Protein AF-A0A435FL78-F1 (afdb_monomer)

Foldseek 3Di:
DDDDQDDDPDPVRVVVCVQVVRDDDDDDPVVCDDNRHDDDVVVVDDDDDDDDDDDDDDVPDDPVSVVVNVVCVVCSVPDD

Structure (mmCIF, N/CA/C/O backbone):
data_AF-A0A435FL78-F1
#
_entry.id   AF-A0A435FL78-F1
#
loop_
_atom_site.group_PDB
_atom_site.id
_atom_site.type_symbol
_atom_site.label_atom_id
_atom_site.label_alt_id
_atom_site.label_comp_id
_atom_site.label_asym_id
_atom_site.label_entity_id
_atom_site.label_seq_id
_atom_site.pdbx_PDB_ins_code
_atom_site.Cartn_x
_atom_site.Cartn_y
_atom_site.Cartn_z
_atom_site.occupancy
_atom_site.B_iso_or_equiv
_atom_site.auth_seq_id
_atom_site.auth_comp_id
_atom_site.auth_asym_id
_atom_site.auth_atom_id
_atom_site.pdbx_PDB_model_num
ATOM 1 N N . ARG A 1 1 ? -7.601 -15.568 11.021 1.00 78.00 1 ARG A N 1
ATOM 2 C CA . ARG A 1 1 ? -7.942 -15.657 9.575 1.00 78.00 1 ARG A CA 1
ATOM 3 C C . ARG A 1 1 ? -8.371 -14.271 9.106 1.00 78.00 1 ARG A C 1
ATOM 5 O O . ARG A 1 1 ? -9.314 -13.744 9.678 1.00 78.00 1 ARG A O 1
ATOM 12 N N . TYR A 1 2 ? -7.679 -13.681 8.131 1.00 79.44 2 TYR A N 1
ATOM 13 C CA . TYR A 1 2 ? -7.973 -12.332 7.622 1.00 79.44 2 TYR A CA 1
ATOM 14 C C . TYR A 1 2 ? -8.899 -12.395 6.397 1.00 79.44 2 TYR A C 1
ATOM 16 O O . TYR A 1 2 ? -8.972 -13.432 5.733 1.00 79.44 2 TYR A O 1
ATOM 24 N N . ARG A 1 3 ? -9.636 -11.313 6.124 1.00 88.00 3 ARG A N 1
ATOM 25 C CA . ARG A 1 3 ? -10.547 -11.184 4.973 1.00 88.00 3 ARG A CA 1
ATOM 26 C C . ARG A 1 3 ? -10.302 -9.855 4.264 1.00 88.00 3 ARG A C 1
ATOM 28 O O . ARG A 1 3 ? -9.863 -8.897 4.894 1.00 88.00 3 ARG A O 1
ATOM 35 N N . ILE A 1 4 ? -10.620 -9.797 2.972 1.00 88.69 4 ILE A N 1
ATOM 36 C CA . ILE A 1 4 ? -10.641 -8.540 2.221 1.00 88.69 4 ILE A CA 1
ATOM 37 C C . ILE A 1 4 ? -11.896 -7.772 2.646 1.00 88.69 4 ILE A C 1
ATOM 39 O O . ILE A 1 4 ? -13.006 -8.205 2.348 1.00 88.69 4 ILE A O 1
ATOM 43 N N . ALA A 1 5 ? -11.715 -6.670 3.376 1.00 90.50 5 ALA A N 1
ATOM 44 C CA . ALA A 1 5 ? -12.819 -5.844 3.872 1.00 90.50 5 ALA A CA 1
ATOM 45 C C . ALA A 1 5 ? -13.278 -4.780 2.857 1.00 90.50 5 ALA A C 1
ATOM 47 O O . ALA A 1 5 ? -14.442 -4.395 2.855 1.00 90.50 5 ALA A O 1
ATOM 48 N N . ALA A 1 6 ? -12.377 -4.315 1.985 1.00 92.25 6 ALA A N 1
ATOM 49 C CA . ALA A 1 6 ? -12.668 -3.327 0.949 1.00 92.25 6 ALA A CA 1
ATOM 50 C C . ALA A 1 6 ? -11.701 -3.471 -0.238 1.00 92.25 6 ALA A C 1
ATOM 52 O O . ALA A 1 6 ? -10.528 -3.797 -0.052 1.00 92.25 6 ALA A O 1
ATOM 53 N N . GLY A 1 7 ? -12.186 -3.185 -1.449 1.00 91.88 7 GLY A N 1
ATOM 54 C CA . GLY A 1 7 ? -11.385 -3.105 -2.672 1.00 91.88 7 GLY A CA 1
ATOM 55 C C . GLY A 1 7 ? -11.710 -1.831 -3.450 1.00 91.88 7 GLY A C 1
ATOM 56 O O . GLY A 1 7 ? -12.857 -1.394 -3.485 1.00 91.88 7 GLY A O 1
ATOM 57 N N . SER A 1 8 ? -10.702 -1.209 -4.060 1.00 91.25 8 SER A N 1
ATOM 58 C CA . SER A 1 8 ? -10.881 -0.043 -4.929 1.00 91.25 8 SER A CA 1
ATOM 59 C C . SER A 1 8 ? -9.734 0.053 -5.927 1.00 91.25 8 SER A C 1
ATOM 61 O O . SER A 1 8 ? -8.591 -0.258 -5.598 1.00 91.25 8 SER A O 1
ATOM 63 N N . ALA A 1 9 ? -10.040 0.542 -7.128 1.00 91.62 9 ALA A N 1
ATOM 64 C CA . ALA A 1 9 ? -9.049 0.849 -8.155 1.00 91.62 9 ALA A CA 1
ATOM 65 C C . ALA A 1 9 ? -8.283 2.162 -7.890 1.00 91.62 9 ALA A C 1
ATOM 67 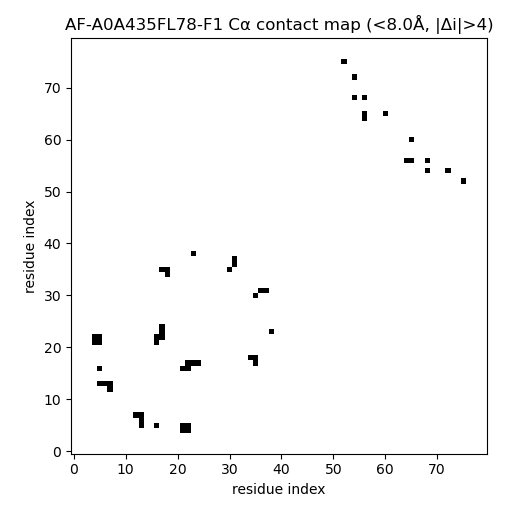O O . ALA A 1 9 ? -7.361 2.493 -8.629 1.00 91.62 9 ALA A O 1
ATOM 68 N N . SER A 1 10 ? -8.650 2.927 -6.854 1.00 89.12 10 SER A N 1
ATOM 69 C CA . SER A 1 10 ? -8.014 4.208 -6.531 1.00 89.12 10 SER A CA 1
ATOM 70 C C . SER A 1 10 ? -7.489 4.246 -5.098 1.00 89.12 10 SER A C 1
ATOM 72 O O . SER A 1 10 ? -8.096 3.704 -4.171 1.00 89.12 10 SER A O 1
ATOM 74 N N . LEU A 1 11 ? -6.383 4.968 -4.894 1.00 87.19 11 LEU A N 1
ATOM 75 C CA . LEU A 1 11 ? -5.848 5.227 -3.555 1.00 87.19 11 LEU A CA 1
ATOM 76 C C . LEU A 1 11 ? -6.834 6.021 -2.691 1.00 87.19 11 LEU A C 1
ATOM 78 O O . LEU A 1 11 ? -6.939 5.755 -1.498 1.00 87.19 11 LEU A O 1
ATOM 82 N N . ALA A 1 12 ? -7.578 6.955 -3.291 1.00 88.81 12 ALA A N 1
ATOM 83 C CA . ALA A 1 12 ? -8.594 7.733 -2.591 1.00 88.81 12 ALA A CA 1
ATOM 84 C C . ALA A 1 12 ? -9.717 6.838 -2.042 1.00 88.81 12 ALA A C 1
ATOM 86 O O . ALA A 1 12 ? -10.062 6.961 -0.871 1.00 88.81 12 ALA A O 1
ATOM 87 N N . GLY A 1 13 ? -10.226 5.893 -2.839 1.00 91.12 13 GLY A N 1
ATOM 88 C CA . GLY A 1 13 ? -11.258 4.951 -2.398 1.00 91.12 13 GLY A CA 1
ATOM 89 C C . GLY A 1 13 ? -10.779 4.019 -1.283 1.00 91.12 13 GLY A C 1
ATOM 90 O O . GLY A 1 13 ? -11.486 3.833 -0.293 1.00 91.12 13 GLY A O 1
ATOM 91 N N . LEU A 1 14 ? -9.549 3.497 -1.384 1.00 90.19 14 LEU A N 1
ATOM 92 C CA . LEU A 1 14 ? -8.945 2.715 -0.295 1.00 90.19 14 LEU A CA 1
ATOM 93 C C . LEU A 1 14 ? -8.771 3.558 0.977 1.00 90.19 14 LEU A C 1
ATOM 95 O O . LEU A 1 14 ? -9.025 3.072 2.076 1.00 90.19 14 LEU A O 1
ATOM 99 N N . ARG A 1 15 ? -8.385 4.832 0.835 1.00 89.56 15 ARG A N 1
ATOM 100 C CA . ARG A 1 15 ? -8.245 5.766 1.958 1.00 89.56 15 ARG A CA 1
ATOM 101 C C . ARG A 1 15 ? -9.577 6.020 2.663 1.00 89.56 15 ARG A C 1
ATOM 103 O O . ARG A 1 15 ? -9.614 6.039 3.888 1.00 89.56 15 ARG A O 1
ATOM 110 N N . THR A 1 16 ? -10.666 6.170 1.913 1.00 91.88 16 THR A N 1
ATOM 111 C CA . THR A 1 16 ? -12.010 6.345 2.481 1.00 91.88 16 THR A CA 1
ATOM 112 C C . THR A 1 16 ? -12.418 5.156 3.349 1.00 91.88 16 THR A C 1
ATOM 114 O O . THR A 1 16 ? -12.926 5.364 4.446 1.00 91.88 16 THR A O 1
ATOM 117 N N . ALA A 1 17 ? -12.144 3.921 2.915 1.00 93.06 17 ALA A N 1
ATOM 118 C CA . ALA A 1 17 ? -12.449 2.727 3.709 1.00 93.06 17 ALA A CA 1
ATOM 119 C C . ALA A 1 17 ? -11.669 2.679 5.037 1.00 93.06 17 ALA A C 1
ATOM 121 O O . ALA A 1 17 ? -12.212 2.261 6.058 1.00 93.06 17 ALA A O 1
ATOM 122 N N . VAL A 1 18 ? -10.414 3.141 5.032 1.00 92.38 18 VAL A N 1
ATOM 123 C CA . VAL A 1 18 ? -9.585 3.247 6.244 1.00 92.38 18 VAL A CA 1
ATOM 124 C C . VAL A 1 18 ? -10.122 4.333 7.173 1.00 92.38 18 VAL A C 1
ATOM 126 O O . VAL A 1 18 ? -10.340 4.073 8.351 1.00 92.38 18 VAL A O 1
ATOM 129 N N . ASN A 1 19 ? -10.414 5.523 6.641 1.00 91.50 19 ASN A N 1
ATOM 130 C CA . ASN A 1 19 ? -10.964 6.635 7.423 1.00 91.50 19 ASN A CA 1
ATOM 131 C C . ASN A 1 19 ? -12.341 6.317 8.021 1.00 91.50 19 ASN A C 1
ATOM 133 O O . ASN A 1 19 ? -12.657 6.782 9.110 1.00 91.50 19 ASN A O 1
ATOM 137 N N . ALA A 1 20 ? -13.151 5.510 7.333 1.00 92.19 20 ALA A N 1
ATOM 138 C CA . ALA A 1 20 ? -14.433 5.026 7.836 1.00 92.19 20 ALA A CA 1
ATOM 139 C C . ALA A 1 20 ? -14.297 3.911 8.896 1.00 92.19 20 ALA A C 1
ATOM 141 O O . ALA A 1 20 ? -15.308 3.419 9.389 1.00 92.19 20 ALA A O 1
ATOM 142 N N . GLY A 1 21 ? -13.075 3.472 9.220 1.00 91.06 21 GLY A N 1
ATOM 143 C CA . GLY A 1 21 ? -12.821 2.395 10.182 1.00 91.06 21 GLY A CA 1
ATOM 144 C C . GLY A 1 21 ? -13.191 0.997 9.675 1.00 91.06 21 GLY A C 1
ATOM 145 O O . GLY A 1 21 ? -13.291 0.065 10.468 1.00 91.06 21 GLY A O 1
ATOM 146 N N . VAL A 1 22 ? -13.399 0.829 8.365 1.00 92.19 22 VAL A N 1
ATOM 147 C CA . VAL A 1 22 ? -13.850 -0.436 7.757 1.00 92.19 22 VAL A CA 1
ATOM 148 C C . VAL A 1 22 ? -12.675 -1.366 7.436 1.00 92.19 22 VAL A C 1
ATOM 150 O O . VAL A 1 22 ? -12.842 -2.585 7.392 1.00 92.19 22 VAL A O 1
ATOM 153 N N . ALA A 1 23 ? -11.480 -0.817 7.201 1.00 92.50 23 ALA A N 1
ATOM 154 C CA . ALA A 1 23 ? -10.320 -1.588 6.760 1.00 92.50 23 ALA A CA 1
ATOM 155 C C . ALA A 1 23 ? -8.990 -1.092 7.350 1.00 92.50 23 ALA A C 1
ATOM 157 O O . ALA A 1 23 ? -8.819 0.087 7.650 1.00 92.50 23 ALA A O 1
ATOM 158 N N . LEU A 1 24 ? -8.019 -2.006 7.421 1.00 90.38 24 LEU A N 1
ATOM 159 C CA . LEU A 1 24 ? -6.596 -1.715 7.613 1.00 90.38 24 LEU A CA 1
ATOM 160 C C . LEU A 1 24 ? -5.872 -1.851 6.266 1.00 90.38 24 LEU A C 1
ATOM 162 O O . LEU A 1 24 ? -6.254 -2.679 5.438 1.00 90.38 24 LEU A O 1
ATOM 166 N N . THR A 1 25 ? -4.817 -1.065 6.040 1.00 88.94 25 THR A N 1
ATOM 167 C CA . THR A 1 25 ? -4.026 -1.109 4.798 1.00 88.94 25 THR A CA 1
ATOM 168 C C . THR A 1 25 ? -2.533 -1.100 5.094 1.00 88.94 25 THR A C 1
ATOM 170 O O . THR A 1 25 ? -2.078 -0.429 6.015 1.00 88.94 25 THR A O 1
ATOM 173 N N . LEU A 1 26 ? -1.758 -1.783 4.250 1.00 86.50 26 LEU A N 1
ATOM 174 C CA . LEU A 1 26 ? -0.301 -1.670 4.241 1.00 86.50 26 LEU A CA 1
ATOM 175 C C . LEU A 1 26 ? 0.095 -0.434 3.449 1.00 86.50 26 LEU A C 1
ATOM 177 O O . LEU A 1 26 ?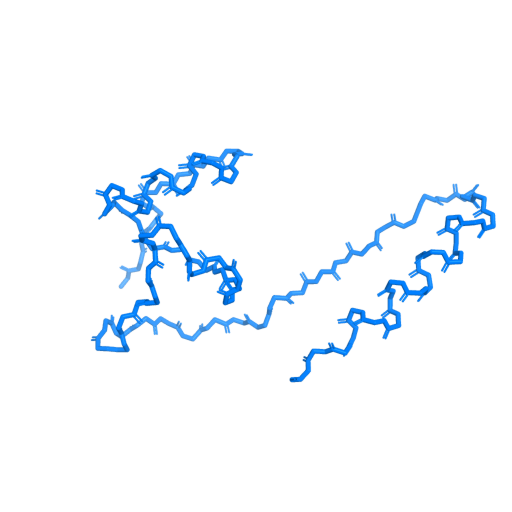 -0.286 -0.290 2.282 1.00 86.50 26 LEU A O 1
ATOM 181 N N . ARG A 1 27 ? 0.811 0.483 4.092 1.00 79.62 27 ARG A N 1
ATOM 182 C CA . ARG A 1 27 ? 1.311 1.716 3.484 1.00 79.62 27 ARG A CA 1
ATOM 183 C C . ARG A 1 27 ? 2.648 2.088 4.104 1.00 79.62 27 ARG A C 1
ATOM 185 O O . ARG A 1 27 ? 3.001 1.632 5.183 1.00 79.62 27 ARG A O 1
ATOM 192 N N . THR A 1 28 ? 3.381 2.930 3.395 1.00 76.56 28 THR A N 1
ATOM 193 C CA . THR A 1 28 ? 4.605 3.549 3.897 1.00 76.56 28 THR A CA 1
ATOM 194 C C . THR A 1 28 ? 4.281 4.609 4.953 1.00 76.56 28 THR A C 1
ATOM 196 O O . THR A 1 28 ? 3.186 5.172 4.952 1.00 76.56 28 THR A O 1
ATOM 199 N N . ALA A 1 29 ? 5.253 4.940 5.810 1.00 75.31 29 ALA A N 1
ATOM 200 C CA . ALA A 1 29 ? 5.086 5.930 6.883 1.00 75.31 29 ALA A CA 1
ATOM 201 C C . ALA A 1 29 ? 4.580 7.296 6.381 1.00 75.31 29 ALA A C 1
ATOM 203 O O . ALA A 1 29 ? 3.764 7.936 7.033 1.00 75.31 29 ALA A O 1
ATOM 204 N N . ARG A 1 30 ? 4.963 7.697 5.159 1.00 73.81 30 ARG A N 1
ATOM 205 C CA . ARG A 1 30 ? 4.461 8.913 4.491 1.00 73.81 30 ARG A CA 1
ATOM 206 C C .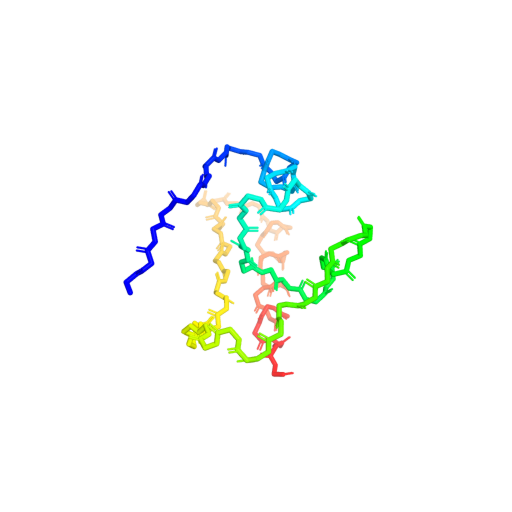 ARG A 1 30 ? 2.947 8.947 4.266 1.00 73.81 30 ARG A C 1
ATOM 208 O O . ARG A 1 30 ? 2.468 9.949 3.772 1.00 73.81 30 ARG A O 1
ATOM 215 N N . PHE A 1 31 ? 2.216 7.867 4.526 1.00 77.06 31 PHE A N 1
ATOM 216 C CA . PHE A 1 31 ? 0.758 7.807 4.408 1.00 77.06 31 PHE A CA 1
ATOM 217 C C . PHE A 1 31 ? 0.051 7.973 5.765 1.00 77.06 31 PHE A C 1
ATOM 219 O O . PHE A 1 31 ? -1.167 8.142 5.797 1.00 77.06 31 PHE A O 1
ATOM 226 N N . ALA A 1 32 ? 0.797 7.920 6.876 1.00 77.25 32 ALA A N 1
ATOM 227 C CA . ALA A 1 32 ? 0.296 8.085 8.241 1.00 77.25 32 ALA A CA 1
ATOM 228 C C . ALA A 1 32 ? 0.093 9.576 8.568 1.00 77.25 32 ALA A C 1
ATOM 230 O O . ALA A 1 32 ? 0.779 10.169 9.398 1.00 77.25 32 ALA A O 1
ATOM 231 N N . HIS A 1 33 ? -0.826 10.204 7.843 1.00 77.75 33 HIS A N 1
ATOM 232 C CA . HIS A 1 33 ? -1.253 11.584 8.039 1.00 77.75 33 HIS A CA 1
ATOM 233 C C . HIS A 1 33 ? -2.761 11.701 7.774 1.00 77.75 33 HIS A C 1
ATOM 235 O O . HIS A 1 33 ? -3.420 10.739 7.380 1.00 77.75 33 HIS A O 1
ATOM 241 N N . SER A 1 34 ? -3.330 12.897 7.955 1.00 79.50 34 SER A N 1
ATOM 242 C CA . SER A 1 34 ? -4.744 13.182 7.642 1.00 79.50 34 SER A CA 1
ATOM 243 C C . SER A 1 34 ? -5.749 12.270 8.368 1.00 79.50 34 SER A C 1
ATOM 245 O O . SER A 1 34 ? -6.736 11.843 7.774 1.00 79.50 34 SER A O 1
ATOM 247 N N . GLY A 1 35 ? -5.494 11.975 9.646 1.00 83.62 35 GLY A N 1
ATOM 248 C CA . GLY A 1 35 ? -6.380 11.158 10.486 1.00 83.62 35 GLY A CA 1
ATOM 249 C C . GLY A 1 35 ? -6.148 9.649 10.388 1.00 83.62 35 GLY A C 1
ATOM 250 O O . GLY A 1 35 ? -6.821 8.893 11.080 1.00 83.62 35 GLY A O 1
ATOM 251 N N . ILE A 1 36 ? -5.181 9.209 9.579 1.00 87.81 36 ILE A N 1
ATOM 252 C CA . ILE A 1 36 ? -4.758 7.809 9.512 1.00 87.81 36 ILE A CA 1
ATOM 253 C C . ILE A 1 36 ? -3.539 7.632 10.401 1.00 87.81 36 ILE A C 1
ATOM 255 O O . ILE A 1 36 ? -2.535 8.326 10.238 1.00 87.81 36 ILE A O 1
ATOM 259 N N . VAL A 1 37 ? -3.636 6.681 11.321 1.00 88.69 37 VAL A N 1
ATOM 260 C CA . VAL A 1 37 ? -2.573 6.341 12.264 1.00 88.69 37 VAL A CA 1
ATOM 261 C C . VAL A 1 37 ? -2.089 4.919 12.028 1.00 88.69 37 VAL A C 1
ATOM 263 O O . VAL A 1 37 ? -2.790 4.091 11.442 1.00 88.69 37 VAL A O 1
ATOM 266 N N . GLU A 1 38 ? -0.872 4.639 12.484 1.00 88.25 38 GLU A N 1
ATOM 267 C CA . GLU A 1 38 ? -0.346 3.281 12.490 1.00 88.25 38 GLU A CA 1
ATOM 268 C C . GLU A 1 38 ? -1.208 2.378 13.382 1.00 88.25 38 GLU A C 1
ATOM 270 O O . GLU A 1 38 ? -1.658 2.769 14.461 1.00 88.25 38 GLU A O 1
ATOM 275 N N . ALA A 1 39 ? -1.454 1.157 12.908 1.00 89.00 39 ALA A N 1
ATOM 276 C CA . ALA A 1 39 ? -2.233 0.177 13.639 1.00 89.00 39 ALA A CA 1
ATOM 277 C C . ALA A 1 39 ? -1.464 -0.290 14.894 1.00 89.00 39 ALA A C 1
ATOM 279 O O . ALA A 1 39 ? -0.297 -0.672 14.782 1.00 89.00 39 ALA A O 1
ATOM 280 N N . PRO A 1 40 ? -2.095 -0.323 16.083 1.00 88.06 40 PRO A N 1
ATOM 281 C CA . PRO A 1 40 ? -1.430 -0.778 17.299 1.00 88.06 40 PRO A CA 1
ATOM 282 C C . PRO A 1 40 ? -0.931 -2.225 17.185 1.00 88.06 40 PRO A C 1
ATOM 284 O O . PRO A 1 40 ? -1.633 -3.103 16.674 1.00 88.06 40 PRO A O 1
ATOM 287 N N . ARG A 1 41 ? 0.258 -2.508 17.734 1.00 85.88 41 ARG A N 1
ATOM 288 C CA . ARG A 1 41 ? 0.873 -3.853 17.697 1.00 85.88 41 ARG A CA 1
ATOM 289 C C . ARG A 1 41 ? 0.025 -4.929 18.387 1.00 85.88 41 ARG A C 1
ATOM 291 O O . ARG A 1 41 ? 0.105 -6.101 18.029 1.00 85.88 41 ARG A O 1
ATOM 298 N N . GLN A 1 42 ? -0.815 -4.534 19.342 1.00 90.62 42 GLN A N 1
ATOM 299 C CA . GLN A 1 42 ? -1.727 -5.404 20.091 1.00 90.62 42 GLN A CA 1
ATOM 300 C C . GLN A 1 42 ? -2.770 -6.089 19.198 1.00 90.62 42 GLN A C 1
ATOM 302 O O . GLN A 1 42 ? -3.344 -7.096 19.601 1.00 90.62 42 GLN A O 1
ATOM 307 N N . LEU A 1 43 ? -2.997 -5.584 17.979 1.00 87.25 43 LEU A N 1
ATOM 308 C CA . LEU A 1 43 ? -3.901 -6.208 17.012 1.00 87.25 43 LEU A CA 1
ATOM 309 C C . LEU A 1 43 ? -3.363 -7.528 16.434 1.00 87.25 43 LEU A C 1
ATOM 311 O O . LEU A 1 43 ? -4.088 -8.194 15.696 1.00 87.25 43 LEU A O 1
ATOM 315 N N . GLY A 1 44 ? -2.115 -7.916 16.740 1.00 87.62 44 GLY A N 1
ATOM 316 C CA . GLY A 1 44 ? -1.551 -9.201 16.312 1.00 87.62 44 GLY A CA 1
ATOM 317 C C . GLY A 1 44 ? -1.559 -9.360 14.790 1.00 87.62 44 GLY A C 1
ATOM 318 O O . GLY A 1 44 ? -1.899 -10.423 14.266 1.00 87.62 44 GLY A O 1
ATOM 319 N N . LEU A 1 45 ? -1.282 -8.267 14.074 1.00 87.31 45 LEU A N 1
ATOM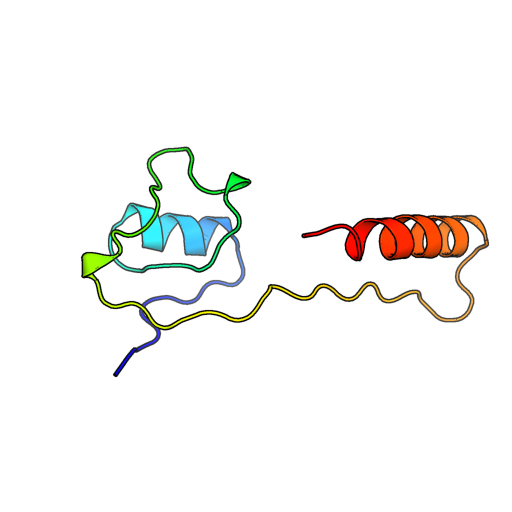 320 C CA . LEU A 1 45 ? -1.259 -8.252 12.615 1.00 87.31 45 LEU A CA 1
ATOM 321 C C . LEU A 1 45 ? -0.100 -9.111 12.093 1.00 87.31 45 LEU A C 1
ATOM 323 O O . LEU A 1 45 ? 0.937 -9.216 12.756 1.00 87.31 45 LEU A O 1
ATOM 327 N N . PRO A 1 46 ? -0.261 -9.740 10.917 1.00 85.81 46 PRO A N 1
ATOM 328 C CA . PRO A 1 46 ? 0.789 -10.570 10.36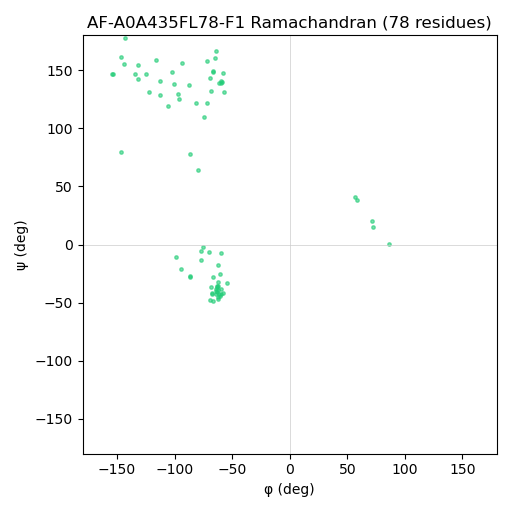0 1.00 85.81 46 PRO A CA 1
ATOM 329 C C . PRO A 1 46 ? 1.990 -9.700 9.987 1.00 85.81 46 PRO A C 1
ATOM 331 O O . PRO A 1 46 ? 1.835 -8.540 9.600 1.00 85.81 46 PRO A O 1
ATOM 334 N N . GLN A 1 47 ? 3.184 -10.286 10.067 1.00 83.38 47 GLN A N 1
ATOM 335 C CA . GLN A 1 47 ? 4.371 -9.682 9.473 1.00 83.38 47 GLN A CA 1
ATOM 336 C C . GLN A 1 47 ? 4.151 -9.528 7.969 1.00 83.38 47 GLN A C 1
ATOM 338 O O . GLN A 1 47 ? 3.588 -10.413 7.319 1.00 83.38 47 GLN A O 1
ATOM 343 N N . VAL A 1 48 ? 4.578 -8.391 7.432 1.00 81.75 48 VAL A N 1
ATOM 344 C CA . VAL A 1 48 ? 4.409 -8.069 6.018 1.00 81.75 48 VAL A CA 1
ATOM 345 C C . VAL A 1 48 ? 5.761 -8.031 5.330 1.00 81.75 48 VAL A C 1
ATOM 347 O O . VAL A 1 48 ? 6.730 -7.577 5.938 1.00 81.75 48 VAL A O 1
ATOM 350 N N . PRO A 1 49 ? 5.850 -8.532 4.087 1.00 79.00 49 PRO A N 1
ATOM 351 C CA . PRO A 1 49 ? 7.091 -8.477 3.336 1.00 79.00 49 PRO A CA 1
ATOM 352 C C . PRO A 1 49 ? 7.470 -7.024 3.041 1.00 79.00 49 PRO A C 1
ATOM 354 O O . PRO A 1 49 ? 6.620 -6.125 3.051 1.00 79.00 49 PRO A O 1
ATOM 357 N N . LEU A 1 50 ? 8.749 -6.808 2.736 1.00 77.75 50 LEU A N 1
ATOM 358 C CA . LEU A 1 50 ? 9.206 -5.530 2.210 1.00 77.75 50 LEU A CA 1
ATOM 359 C C . LEU A 1 50 ? 8.455 -5.228 0.903 1.00 77.75 50 LEU A C 1
ATOM 361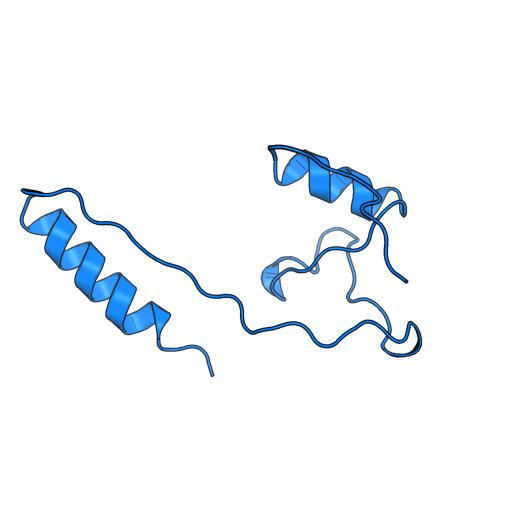 O O . LEU A 1 50 ? 8.213 -6.123 0.093 1.00 77.75 50 LEU A O 1
ATOM 365 N N . ALA A 1 51 ? 8.060 -3.973 0.699 1.00 75.69 51 ALA A N 1
ATOM 366 C CA . ALA A 1 51 ? 7.447 -3.577 -0.561 1.00 75.69 51 ALA A CA 1
ATOM 367 C C . ALA A 1 51 ? 8.513 -3.540 -1.663 1.00 75.69 51 ALA A C 1
ATOM 369 O O . ALA A 1 51 ? 9.471 -2.777 -1.566 1.00 75.69 51 ALA A O 1
ATOM 370 N N . GLU A 1 52 ? 8.315 -4.322 -2.720 1.00 74.31 52 GLU A N 1
ATOM 371 C CA . GLU A 1 52 ? 9.172 -4.313 -3.904 1.00 74.31 52 GLU A CA 1
ATOM 372 C C . GLU A 1 52 ? 8.519 -3.505 -5.029 1.00 74.31 52 GLU A C 1
ATOM 374 O O . GLU A 1 52 ? 7.312 -3.598 -5.277 1.00 74.31 52 GLU A O 1
ATOM 379 N N . PHE A 1 53 ? 9.325 -2.708 -5.728 1.00 74.31 53 PHE A N 1
ATOM 380 C CA . PHE A 1 53 ? 8.890 -1.919 -6.875 1.00 74.31 53 PHE A CA 1
ATOM 381 C C . PHE A 1 53 ? 9.727 -2.298 -8.092 1.00 74.31 53 PHE A C 1
ATOM 383 O O . PHE A 1 53 ? 10.952 -2.309 -8.029 1.00 74.31 53 PHE A O 1
ATOM 390 N N . ALA A 1 54 ? 9.061 -2.564 -9.215 1.00 78.62 54 ALA A N 1
ATOM 391 C CA . ALA A 1 54 ? 9.715 -2.818 -10.490 1.00 78.62 54 ALA A CA 1
ATOM 392 C C . ALA A 1 54 ? 9.413 -1.678 -11.466 1.00 78.62 54 ALA A C 1
ATOM 394 O O . ALA A 1 54 ? 8.251 -1.335 -11.698 1.00 78.62 54 ALA A O 1
ATOM 395 N N . ILE A 1 55 ? 10.459 -1.117 -12.071 1.00 78.38 55 ILE A N 1
ATOM 396 C CA . ILE A 1 55 ? 10.334 -0.179 -13.188 1.00 78.38 55 ILE A CA 1
ATOM 397 C C . ILE A 1 55 ? 10.526 -0.964 -14.479 1.00 78.38 55 ILE A C 1
ATOM 399 O O . ILE A 1 55 ? 11.496 -1.702 -14.634 1.00 78.38 55 ILE A O 1
ATOM 403 N N . ARG A 1 56 ? 9.599 -0.799 -15.425 1.00 85.88 56 ARG A N 1
ATOM 404 C CA . ARG A 1 56 ? 9.707 -1.397 -16.758 1.00 85.88 56 ARG A CA 1
ATOM 405 C C . ARG A 1 56 ? 10.059 -0.319 -17.770 1.00 85.88 56 ARG A C 1
ATOM 407 O O . ARG A 1 56 ? 9.272 0.600 -17.984 1.00 85.88 56 ARG A O 1
ATOM 414 N N . LEU A 1 57 ? 11.206 -0.473 -18.422 1.00 90.19 57 LEU A N 1
ATOM 415 C CA . LEU A 1 57 ? 11.573 0.321 -19.589 1.00 90.19 57 LEU A CA 1
ATOM 416 C C . LEU A 1 57 ? 11.018 -0.349 -20.853 1.00 90.19 57 LEU A C 1
ATOM 418 O O . LEU A 1 57 ? 11.073 -1.573 -20.995 1.00 90.19 57 LEU A O 1
ATOM 422 N N . ARG A 1 58 ? 10.453 0.440 -21.772 1.00 89.75 58 ARG A N 1
ATOM 423 C CA . ARG A 1 58 ? 10.000 -0.076 -23.072 1.00 89.75 58 ARG A CA 1
ATOM 424 C C . ARG A 1 58 ? 11.216 -0.465 -23.919 1.00 89.75 58 ARG A C 1
ATOM 426 O O . ARG A 1 58 ? 12.223 0.234 -23.909 1.00 89.75 58 ARG A O 1
ATOM 433 N N . ALA A 1 59 ? 11.103 -1.543 -24.693 1.00 88.38 59 ALA A N 1
ATOM 434 C CA . ALA A 1 59 ? 12.116 -1.883 -25.688 1.00 88.38 59 ALA A CA 1
ATOM 435 C C . ALA A 1 59 ? 12.308 -0.723 -26.684 1.00 88.38 59 ALA A C 1
ATOM 437 O O . ALA A 1 59 ? 11.326 -0.181 -27.194 1.00 88.38 59 ALA A O 1
ATOM 438 N N . GLY A 1 60 ? 13.563 -0.340 -26.933 1.00 89.19 60 GLY A N 1
ATOM 439 C CA . GLY A 1 60 ? 13.900 0.788 -27.807 1.00 89.19 60 GLY A CA 1
ATOM 440 C C . GLY A 1 60 ? 13.567 2.167 -27.229 1.00 89.19 60 GLY A C 1
ATOM 441 O O . GLY A 1 60 ? 13.404 3.110 -27.997 1.00 89.19 60 GLY A O 1
ATOM 442 N N . ALA A 1 61 ? 13.415 2.293 -25.906 1.00 90.38 61 ALA A N 1
ATOM 443 C CA . ALA A 1 61 ? 13.298 3.600 -25.267 1.00 90.38 61 ALA A CA 1
ATOM 444 C C . ALA A 1 61 ? 14.525 4.477 -25.569 1.00 90.38 61 ALA A C 1
ATOM 446 O O . ALA A 1 61 ? 15.636 3.970 -25.731 1.00 90.38 61 ALA A O 1
ATOM 447 N N . ASP A 1 62 ? 14.303 5.789 -25.654 1.00 92.75 62 ASP A N 1
ATOM 448 C CA . ASP A 1 62 ? 15.372 6.756 -25.883 1.00 92.75 62 ASP A CA 1
ATOM 449 C C . ASP A 1 62 ? 16.389 6.794 -24.726 1.00 92.75 62 ASP A C 1
ATOM 451 O O . ASP A 1 62 ? 16.166 6.254 -23.637 1.00 92.75 62 ASP A O 1
ATOM 455 N N . GLY A 1 63 ? 17.534 7.434 -24.984 1.00 90.75 63 GLY A N 1
ATOM 456 C CA . GLY A 1 63 ? 18.632 7.517 -24.021 1.00 90.75 63 GLY A CA 1
ATOM 457 C C . GLY A 1 63 ? 18.211 8.152 -22.695 1.00 90.75 63 GLY A C 1
ATOM 458 O O . GLY A 1 63 ? 18.527 7.618 -21.640 1.00 90.75 63 GLY A O 1
ATOM 459 N N . SER A 1 64 ? 17.406 9.217 -22.728 1.00 92.69 64 SER A N 1
ATOM 460 C CA . SER A 1 64 ? 16.947 9.894 -21.510 1.00 92.69 64 SER A CA 1
ATOM 461 C C . SER A 1 64 ? 16.063 9.000 -20.637 1.00 92.69 64 SER A C 1
ATOM 463 O O . SER A 1 64 ? 16.177 9.021 -19.410 1.00 92.69 64 SER A O 1
ATOM 465 N N . ALA A 1 65 ? 15.201 8.181 -21.243 1.00 91.56 65 ALA A N 1
ATOM 466 C CA . ALA A 1 65 ? 14.392 7.207 -20.522 1.00 91.56 65 ALA A CA 1
ATOM 467 C C . ALA A 1 65 ? 15.243 6.068 -19.928 1.00 91.56 65 ALA A C 1
ATOM 469 O O . ALA A 1 65 ? 14.958 5.612 -18.816 1.00 91.56 65 ALA A O 1
ATOM 470 N N . ALA A 1 66 ? 16.291 5.627 -20.629 1.00 90.00 66 ALA A N 1
ATOM 471 C CA . ALA A 1 66 ? 17.238 4.632 -20.121 1.00 90.00 66 ALA A CA 1
ATOM 472 C C . ALA A 1 66 ? 18.081 5.171 -18.948 1.00 90.00 66 ALA A C 1
ATOM 474 O O . ALA A 1 66 ? 18.238 4.488 -17.929 1.00 90.00 66 ALA A O 1
ATOM 475 N N . ASP A 1 67 ? 18.551 6.414 -19.051 1.00 90.06 67 ASP A N 1
ATOM 476 C CA . ASP A 1 67 ? 19.292 7.100 -17.990 1.00 90.06 67 ASP A CA 1
ATOM 477 C C . ASP A 1 67 ? 18.422 7.259 -16.739 1.00 90.06 67 ASP A C 1
ATOM 479 O O . ASP A 1 67 ? 18.834 6.902 -15.631 1.00 90.06 67 ASP A O 1
ATOM 483 N N . LEU A 1 68 ? 17.172 7.705 -16.908 1.00 89.06 68 LEU A N 1
ATOM 484 C CA . LEU A 1 68 ? 16.220 7.818 -15.805 1.00 89.06 68 LEU A CA 1
ATOM 485 C C . LEU A 1 68 ? 15.942 6.459 -15.150 1.00 89.06 68 LEU A C 1
ATOM 487 O O . LEU A 1 68 ? 15.924 6.364 -13.922 1.00 89.06 68 LEU A O 1
ATOM 491 N N . ALA A 1 69 ? 15.743 5.400 -15.940 1.00 88.94 69 ALA A N 1
ATOM 492 C CA . ALA A 1 69 ? 15.542 4.055 -15.405 1.00 88.94 69 ALA A CA 1
ATOM 493 C C . ALA A 1 69 ? 16.748 3.586 -14.573 1.00 88.94 69 ALA A C 1
ATOM 495 O O . ALA A 1 69 ? 16.562 2.972 -13.519 1.00 88.94 69 ALA A O 1
ATOM 496 N N . THR A 1 70 ? 17.966 3.924 -14.999 1.00 86.75 70 THR A N 1
ATOM 497 C CA . THR A 1 70 ? 19.209 3.612 -14.277 1.00 86.75 70 THR A CA 1
ATOM 498 C C . THR A 1 70 ? 19.292 4.374 -12.955 1.00 86.75 70 THR A C 1
ATOM 500 O O . THR A 1 70 ? 19.511 3.763 -11.907 1.00 86.75 70 THR A O 1
ATOM 503 N N . LEU A 1 71 ? 19.035 5.686 -12.972 1.00 87.56 71 LEU A N 1
ATOM 504 C CA . LE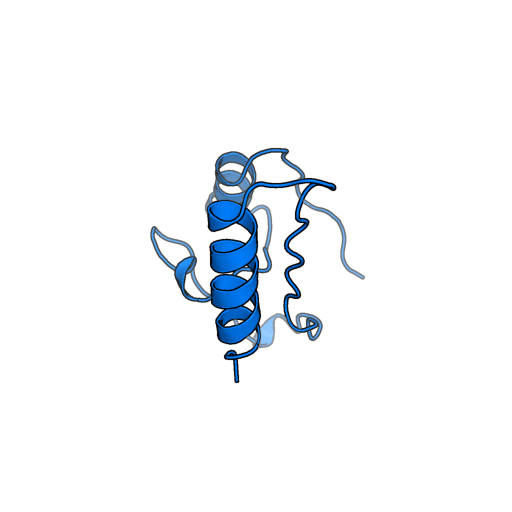U A 1 71 ? 19.028 6.529 -11.769 1.00 87.56 71 LEU A CA 1
ATOM 505 C C . LEU A 1 71 ? 17.972 6.085 -10.751 1.00 87.56 71 LEU A C 1
ATOM 507 O O . LEU A 1 71 ? 18.241 6.043 -9.548 1.00 87.56 71 LEU A O 1
ATOM 511 N N . LEU A 1 72 ? 16.771 5.744 -11.223 1.00 85.31 72 LEU A N 1
ATOM 512 C CA . LEU A 1 72 ? 15.709 5.244 -10.358 1.00 85.31 72 LEU A CA 1
ATOM 513 C C . LEU A 1 72 ? 16.063 3.866 -9.793 1.00 85.31 72 LEU A C 1
ATOM 515 O O . LEU A 1 72 ? 15.874 3.649 -8.602 1.00 85.31 72 LEU A O 1
ATOM 519 N N . SER A 1 73 ? 16.627 2.960 -10.594 1.00 81.50 73 SER A N 1
ATOM 520 C CA . SER A 1 73 ? 17.024 1.625 -10.121 1.00 81.50 73 SER A CA 1
ATOM 521 C C . SER A 1 73 ? 18.132 1.691 -9.065 1.00 81.50 73 SER A C 1
ATOM 523 O O . SER A 1 73 ? 18.063 0.979 -8.065 1.00 81.50 73 SER A O 1
ATOM 525 N N . ALA A 1 74 ? 19.109 2.588 -9.238 1.00 79.31 74 ALA A N 1
ATOM 526 C CA . ALA A 1 74 ? 20.195 2.791 -8.278 1.00 79.31 74 ALA A CA 1
ATOM 527 C C . ALA A 1 74 ? 19.697 3.284 -6.906 1.00 79.31 74 ALA A C 1
ATOM 529 O O . ALA A 1 74 ? 20.230 2.879 -5.876 1.00 79.31 74 ALA A O 1
ATOM 530 N N . ASN A 1 75 ? 18.653 4.121 -6.882 1.00 69.25 75 ASN A N 1
ATOM 531 C CA . ASN A 1 75 ? 18.104 4.686 -5.644 1.00 69.25 75 ASN A CA 1
ATOM 532 C C . ASN A 1 75 ? 16.925 3.895 -5.062 1.00 69.25 75 ASN A C 1
ATOM 534 O O . ASN A 1 75 ? 16.657 4.003 -3.870 1.00 69.25 75 ASN A O 1
ATOM 538 N N . LEU A 1 76 ? 16.228 3.080 -5.858 1.00 62.16 76 LEU A N 1
ATOM 539 C CA . LEU A 1 76 ? 15.184 2.180 -5.356 1.00 62.16 76 LEU A CA 1
ATOM 540 C C . LEU A 1 76 ? 15.752 1.069 -4.465 1.00 62.16 76 LEU A C 1
ATOM 542 O O . LEU A 1 76 ? 15.053 0.594 -3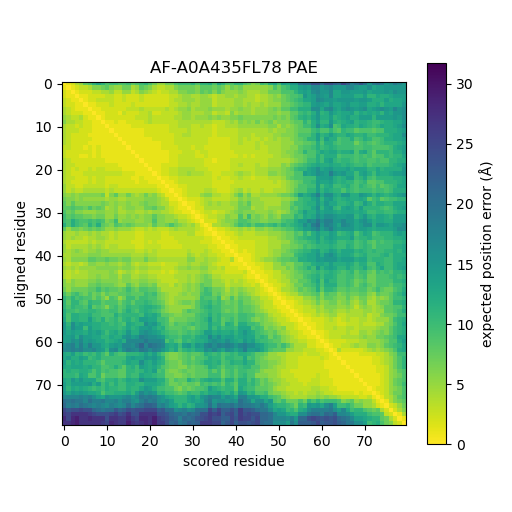.576 1.00 62.16 76 LEU A O 1
ATOM 546 N N . ALA A 1 77 ? 17.012 0.678 -4.679 1.00 54.84 77 ALA A N 1
ATOM 547 C CA . ALA A 1 77 ? 17.717 -0.283 -3.832 1.00 54.84 77 ALA A CA 1
ATOM 548 C C . ALA A 1 77 ? 18.214 0.320 -2.501 1.00 54.84 77 ALA A C 1
ATOM 550 O O . ALA A 1 77 ? 18.579 -0.422 -1.591 1.00 54.84 77 ALA A O 1
ATOM 551 N N . LEU A 1 78 ? 18.209 1.652 -2.354 1.00 51.38 78 LEU A N 1
ATOM 552 C CA . LEU A 1 78 ? 18.514 2.328 -1.092 1.00 51.38 78 LEU A CA 1
ATOM 553 C C . LEU A 1 78 ? 17.235 2.441 -0.258 1.00 51.38 78 LEU A C 1
ATOM 555 O O . LEU A 1 78 ? 16.576 3.477 -0.192 1.00 51.38 78 LEU A O 1
ATOM 559 N N . SER A 1 79 ? 16.851 1.336 0.365 1.00 45.72 79 SER A N 1
ATOM 560 C CA . SER A 1 79 ? 15.856 1.317 1.438 1.00 45.72 79 SER A CA 1
ATOM 561 C C . SER A 1 79 ? 16.234 0.223 2.432 1.00 45.72 79 SER A C 1
ATOM 563 O O . SER A 1 79 ? 15.709 -0.888 2.379 1.00 45.72 79 SER A O 1
ATOM 565 N N . GLY A 1 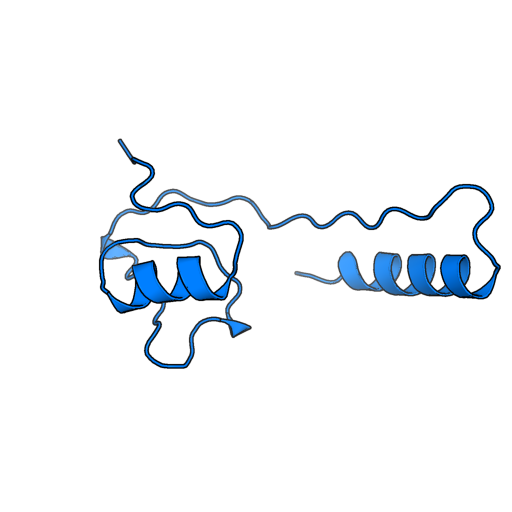80 ? 17.200 0.555 3.292 1.00 43.16 80 GLY A N 1
ATOM 566 C CA . GLY A 1 80 ? 17.363 -0.033 4.620 1.00 43.16 80 GLY A CA 1
ATOM 567 C C . GLY A 1 80 ? 16.786 0.926 5.647 1.00 43.16 80 GLY A C 1
ATOM 568 O O . GLY A 1 80 ? 17.106 2.131 5.529 1.00 43.16 80 GLY A O 1
#

pLDDT: mean 83.83, std 10.28, range [43.16, 93.06]

Solvent-accessible surface area (backbone atoms only — not comparable to full-atom values): 5671 Å² total; per-residue (Å²): 138,89,78,89,70,75,86,59,100,42,73,67,57,49,47,49,38,38,75,70,70,64,40,88,81,94,74,61,76,93,61,58,49,96,90,41,72,82,79,65,77,88,70,68,71,78,89,72,79,82,87,83,84,84,86,84,80,62,89,87,57,53,70,69,59,52,51,49,52,49,57,50,55,65,52,67,72,68,73,130

Secondary structure (DSSP, 8-state):
--------SSHHHHHHHHHTTS------GGG--TT--PPPGGG-PPP-PPPP----PPTT--HHHHHHHHHHHHHHT---

Mean predicted aligned error: 7.85 Å

Sequence (80 aa):
RYRIAAGSASLAGLRTAVNAGVALTLRTARFAHSGIVEAPRQLGLPQVPLAEFAIRLRAGADGSAADLATLLSANLALSG

Radius of gyration: 17.25 Å; Cα contacts (8 Å, |Δi|>4): 28; chains: 1; bounding box: 35×29×48 Å